Protein AF-A0A9J6EFH9-F1 (afdb_monomer_lite)

Foldseek 3Di:
DDDPDDDDDDDDDDPDFQWDWWDKQRDIWIEGEDAVAAFKEAEPVSDDPVFFPQAWDWDADPVRDIDTFTKGWIAIGDPFAGGTGIHGYDNDDPTRMYDYDDPRGDDDDDPDPPPDDDDDPDDDDDDDDDDD

Radius of gyration: 22.58 Å; chains: 1; bounding box: 82×44×45 Å

Structure (mmCIF, N/CA/C/O backbone):
data_AF-A0A9J6EFH9-F1
#
_entry.id   AF-A0A9J6EFH9-F1
#
loop_
_atom_site.group_PDB
_atom_site.id
_atom_site.type_symbol
_atom_site.label_atom_id
_atom_site.label_alt_id
_atom_site.label_comp_id
_atom_site.label_asym_id
_atom_site.label_entity_id
_atom_site.label_seq_id
_atom_site.pdbx_PDB_ins_code
_atom_site.Cartn_x
_atom_site.Cartn_y
_atom_site.Cartn_z
_atom_site.occupancy
_atom_site.B_iso_or_equiv
_atom_site.auth_seq_id
_atom_site.auth_comp_id
_atom_site.auth_asym_id
_atom_site.auth_atom_id
_atom_site.pdbx_PDB_model_num
ATOM 1 N N . MET A 1 1 ? 15.177 30.630 -11.910 1.00 47.28 1 MET A N 1
ATOM 2 C CA . MET A 1 1 ? 13.871 29.993 -12.153 1.00 47.28 1 MET A CA 1
ATOM 3 C C . MET A 1 1 ? 13.772 29.774 -13.649 1.00 47.28 1 MET A C 1
ATOM 5 O O . MET A 1 1 ? 13.621 30.767 -14.335 1.00 47.28 1 MET A O 1
ATOM 9 N N . ASP A 1 2 ? 14.000 28.550 -14.127 1.00 40.97 2 ASP A N 1
ATOM 10 C CA . ASP A 1 2 ? 13.350 27.958 -15.311 1.00 40.97 2 ASP A CA 1
ATOM 11 C C . ASP A 1 2 ? 13.875 26.520 -15.463 1.00 40.97 2 ASP A C 1
ATOM 13 O O . ASP A 1 2 ? 15.069 26.313 -15.672 1.00 40.97 2 ASP A O 1
ATOM 17 N N . VAL A 1 3 ? 13.003 25.529 -15.295 1.00 41.78 3 VAL A N 1
ATOM 18 C CA . VAL A 1 3 ? 13.218 24.179 -15.832 1.00 41.78 3 VAL A CA 1
ATOM 19 C C . VAL A 1 3 ? 11.899 23.771 -16.463 1.00 41.78 3 VAL A C 1
ATOM 21 O O . VAL A 1 3 ? 11.137 22.978 -15.917 1.00 41.78 3 VAL A O 1
ATOM 24 N N . THR A 1 4 ? 11.612 24.355 -17.620 1.00 48.84 4 THR A N 1
ATOM 25 C CA . THR A 1 4 ? 10.592 23.836 -18.525 1.00 48.84 4 THR A CA 1
ATOM 26 C C . THR A 1 4 ? 11.296 23.013 -19.599 1.00 48.84 4 THR A C 1
ATOM 28 O O . THR A 1 4 ? 11.619 23.501 -20.676 1.00 48.84 4 THR A O 1
ATOM 31 N N . GLN A 1 5 ? 11.575 21.744 -19.302 1.00 47.81 5 GLN A N 1
ATOM 32 C CA . GLN A 1 5 ? 11.808 20.749 -20.350 1.00 47.81 5 GLN A CA 1
ATOM 33 C C . GLN A 1 5 ? 10.716 19.693 -20.261 1.00 47.81 5 GLN A C 1
ATOM 35 O O . GLN A 1 5 ? 10.797 18.721 -19.513 1.00 47.81 5 GLN A O 1
ATOM 40 N N . SER A 1 6 ? 9.662 19.931 -21.041 1.00 58.12 6 SER A N 1
ATOM 41 C CA . SER A 1 6 ? 8.677 18.929 -21.413 1.00 58.12 6 SER A CA 1
ATOM 42 C C . SER A 1 6 ? 9.376 17.832 -22.213 1.00 58.12 6 SER A C 1
ATOM 44 O O . SER A 1 6 ? 9.753 18.033 -23.368 1.00 58.12 6 SER A O 1
ATOM 46 N N . CYS A 1 7 ? 9.546 16.659 -21.613 1.00 30.77 7 CYS A N 1
ATOM 47 C CA . CYS A 1 7 ? 9.899 15.469 -22.369 1.00 30.77 7 CYS A CA 1
ATOM 48 C C . CYS A 1 7 ? 8.620 14.906 -22.995 1.00 30.77 7 CYS A C 1
ATOM 50 O O . CYS A 1 7 ? 7.892 14.128 -22.383 1.00 30.77 7 CYS A O 1
ATOM 52 N N . THR A 1 8 ? 8.327 15.325 -24.219 1.00 51.78 8 THR A N 1
ATOM 53 C CA . THR A 1 8 ? 7.472 14.561 -25.126 1.00 51.78 8 THR A CA 1
ATOM 54 C C . THR A 1 8 ? 8.372 13.916 -26.166 1.00 51.78 8 THR A C 1
ATOM 56 O O . THR A 1 8 ? 8.988 14.636 -26.947 1.00 51.78 8 THR A O 1
ATOM 59 N N . MET A 1 9 ? 8.457 12.583 -26.164 1.00 42.22 9 MET A N 1
ATOM 60 C CA . MET A 1 9 ? 8.172 11.724 -27.325 1.00 42.22 9 MET A CA 1
ATOM 61 C C . MET A 1 9 ? 8.495 10.252 -27.003 1.00 42.22 9 MET A C 1
ATOM 63 O O . MET A 1 9 ? 9.623 9.884 -26.687 1.00 42.22 9 MET A O 1
ATOM 67 N N . PHE A 1 10 ? 7.450 9.427 -27.095 1.00 51.53 10 PHE A N 1
ATOM 68 C CA . PHE A 1 10 ? 7.446 7.962 -27.080 1.00 51.53 10 PHE A CA 1
ATOM 69 C C . PHE A 1 10 ? 8.168 7.375 -28.302 1.00 51.53 10 PHE A C 1
ATOM 71 O O . PHE A 1 10 ? 8.124 7.997 -29.357 1.00 51.53 10 PHE A O 1
ATOM 78 N N . CYS A 1 11 ? 8.682 6.138 -28.191 1.00 39.75 11 CYS A N 1
ATOM 79 C CA . CYS A 1 11 ? 8.566 5.103 -29.237 1.00 39.75 11 CYS A CA 1
ATOM 80 C C . CYS A 1 11 ? 9.109 3.735 -28.769 1.00 39.75 11 CYS A C 1
ATOM 82 O O . CYS A 1 11 ? 10.318 3.551 -28.667 1.00 39.75 11 CYS A O 1
ATOM 84 N N . GLY A 1 12 ? 8.212 2.760 -28.551 1.00 35.88 12 GLY A N 1
ATOM 85 C CA . GLY A 1 12 ? 8.571 1.341 -28.406 1.00 35.88 12 GLY A CA 1
ATOM 86 C C . GLY A 1 12 ? 7.586 0.505 -27.579 1.00 35.88 12 GLY A C 1
ATOM 87 O O . GLY A 1 12 ? 7.911 0.145 -26.460 1.00 35.88 12 GLY A O 1
ATOM 88 N N . GLY A 1 13 ? 6.394 0.205 -28.121 1.00 42.19 13 GLY A N 1
ATOM 89 C CA . GLY A 1 13 ? 5.420 -0.740 -27.543 1.00 42.19 13 GLY A CA 1
ATOM 90 C C . GLY A 1 13 ? 4.866 -0.309 -26.185 1.00 42.19 13 GLY A C 1
ATOM 91 O O . GLY A 1 13 ? 5.373 -0.741 -25.160 1.00 42.19 13 GLY A O 1
ATOM 92 N N . GLY A 1 14 ? 3.841 0.549 -26.174 1.00 42.81 14 GLY A N 1
ATOM 93 C CA . GLY A 1 14 ? 3.292 1.144 -24.952 1.00 42.81 14 GLY A CA 1
ATOM 94 C C . GLY A 1 14 ? 2.781 0.104 -23.955 1.00 42.81 14 GLY A C 1
ATOM 95 O O . GLY A 1 14 ? 1.604 -0.245 -23.969 1.00 42.81 14 GLY A O 1
ATOM 96 N N . GLN A 1 15 ? 3.662 -0.374 -23.080 1.00 58.03 15 GLN A N 1
ATOM 97 C CA . GLN A 1 15 ? 3.283 -1.073 -21.864 1.00 58.03 15 GLN A CA 1
ATOM 98 C C . GLN A 1 15 ? 2.594 -0.023 -20.992 1.00 58.03 15 GLN A C 1
ATOM 100 O O . GLN A 1 15 ? 3.242 0.849 -20.414 1.00 58.03 15 GLN A O 1
ATOM 105 N N . GLN A 1 16 ? 1.261 -0.039 -20.984 1.00 74.81 16 GLN A N 1
ATOM 106 C CA . GLN A 1 16 ? 0.491 0.684 -19.978 1.00 74.81 16 GLN A CA 1
ATOM 107 C C . GLN A 1 16 ? 0.981 0.224 -18.600 1.00 74.81 16 GLN A C 1
ATOM 109 O O . GLN A 1 16 ? 1.320 -0.951 -18.433 1.00 74.81 16 GLN A O 1
ATOM 114 N N . MET A 1 17 ? 1.039 1.138 -17.625 1.00 84.56 17 MET A N 1
ATOM 115 C CA . MET A 1 17 ? 1.380 0.766 -16.249 1.00 84.56 17 MET A CA 1
ATOM 116 C C . MET A 1 17 ? 0.499 -0.420 -15.818 1.00 84.56 17 MET A C 1
ATOM 118 O O . MET A 1 17 ? -0.689 -0.427 -16.156 1.00 84.56 17 MET A O 1
ATOM 122 N N . PRO A 1 18 ? 1.052 -1.432 -15.125 1.00 90.44 18 PRO A N 1
ATOM 123 C CA . PRO A 1 18 ? 0.333 -2.653 -14.766 1.00 90.44 18 PRO A CA 1
ATOM 124 C C . PRO A 1 18 ? -0.709 -2.364 -13.676 1.00 90.44 18 PRO A C 1
ATOM 126 O O . PRO A 1 18 ? -0.512 -2.650 -12.494 1.00 90.44 18 PRO A O 1
ATOM 129 N N . THR A 1 19 ? -1.830 -1.786 -14.093 1.00 93.00 19 THR A N 1
ATOM 130 C CA . THR A 1 19 ? -2.905 -1.313 -13.224 1.00 93.00 19 THR A CA 1
ATOM 131 C C . THR A 1 19 ? -4.165 -2.136 -13.450 1.00 93.00 19 THR A C 1
ATOM 133 O O . THR A 1 19 ? -4.524 -2.461 -14.582 1.00 93.00 19 THR A O 1
ATOM 136 N N . VAL A 1 20 ? -4.861 -2.470 -12.367 1.00 94.31 20 VAL A N 1
ATOM 137 C CA . VAL A 1 20 ? -6.151 -3.170 -12.397 1.00 94.31 20 VAL A CA 1
ATOM 138 C C . VAL A 1 20 ? -7.134 -2.522 -11.432 1.00 94.31 20 VAL A C 1
ATOM 140 O O . VAL A 1 20 ? -6.742 -1.870 -10.466 1.00 94.31 20 VAL A O 1
ATOM 143 N N . THR A 1 21 ? -8.426 -2.734 -11.658 1.00 97.00 21 THR A N 1
ATOM 144 C CA . THR A 1 21 ? -9.447 -2.462 -10.642 1.00 97.00 21 THR A CA 1
ATOM 145 C C . THR A 1 21 ? -9.442 -3.581 -9.602 1.00 97.00 21 THR A C 1
ATOM 147 O O . THR A 1 21 ? -9.365 -4.762 -9.949 1.00 97.00 21 THR A O 1
ATOM 150 N N . GLY A 1 22 ? -9.537 -3.217 -8.328 1.00 96.88 22 GLY A N 1
ATOM 151 C CA . GLY A 1 22 ? -9.629 -4.149 -7.207 1.00 96.88 22 GLY A CA 1
ATOM 152 C C . GLY A 1 22 ? -10.523 -3.608 -6.098 1.00 96.88 22 GLY A C 1
ATOM 153 O O . GLY A 1 22 ? -11.273 -2.647 -6.296 1.00 96.88 22 GLY A O 1
ATOM 154 N N . ARG A 1 23 ? -10.441 -4.231 -4.922 1.00 98.06 23 ARG A N 1
ATOM 155 C CA . ARG A 1 23 ? -11.091 -3.757 -3.701 1.00 98.06 23 ARG A CA 1
ATOM 156 C C . ARG A 1 23 ? -10.099 -3.623 -2.552 1.00 98.06 23 ARG A C 1
ATOM 158 O O . ARG A 1 23 ? -9.278 -4.513 -2.347 1.00 98.06 23 ARG A O 1
ATOM 165 N N . LEU A 1 24 ? -10.224 -2.546 -1.785 1.00 97.50 24 LEU A N 1
ATOM 166 C CA . LEU A 1 24 ? -9.513 -2.312 -0.528 1.00 97.50 24 LEU A CA 1
ATOM 167 C C . LE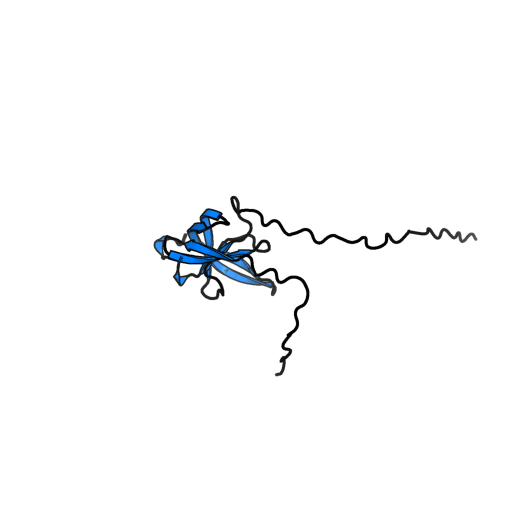U A 1 24 ? -10.556 -2.132 0.571 1.00 97.50 24 LEU A C 1
ATOM 169 O O . LEU A 1 24 ? -11.372 -1.217 0.485 1.00 97.50 24 LEU A O 1
ATOM 173 N N . GLU A 1 25 ? -10.576 -3.024 1.564 1.00 95.75 25 GLU A N 1
ATOM 174 C CA . GLU A 1 25 ? -11.586 -3.002 2.642 1.00 95.75 25 GLU A CA 1
ATOM 175 C C . GLU A 1 25 ? -13.038 -2.913 2.110 1.00 95.75 25 GLU A C 1
ATOM 177 O O . GLU A 1 25 ? -13.916 -2.298 2.705 1.00 95.75 25 GLU A O 1
ATOM 182 N N . GLY A 1 26 ? -13.289 -3.516 0.941 1.00 94.12 26 GLY A N 1
ATOM 183 C CA . GLY A 1 26 ? -14.585 -3.509 0.251 1.00 94.12 26 GLY A CA 1
ATOM 184 C C . GLY A 1 26 ? -14.791 -2.371 -0.760 1.00 94.12 26 GLY A C 1
ATOM 185 O O . GLY A 1 26 ? -15.599 -2.541 -1.682 1.00 94.12 26 GLY A O 1
ATOM 186 N N . ASN A 1 27 ? -14.028 -1.278 -0.668 1.00 96.31 27 ASN A N 1
ATOM 187 C CA . ASN A 1 27 ? -14.115 -0.120 -1.565 1.00 96.31 27 ASN A CA 1
ATOM 188 C C . ASN A 1 27 ? -13.463 -0.408 -2.917 1.00 96.31 27 ASN A C 1
ATOM 190 O O . ASN A 1 27 ? -12.392 -1.004 -2.961 1.00 96.31 27 ASN A O 1
ATOM 194 N N . VAL A 1 28 ? -14.087 0.022 -4.017 1.00 97.62 28 VAL A N 1
ATOM 195 C CA . VAL A 1 28 ? -13.518 -0.126 -5.367 1.00 97.62 28 VAL A CA 1
ATOM 196 C C . VAL A 1 28 ? -12.345 0.836 -5.532 1.00 97.62 28 VAL A C 1
ATOM 198 O O . VAL A 1 28 ? -12.491 2.026 -5.272 1.00 97.62 28 VAL A O 1
ATOM 201 N N . VAL A 1 29 ? -11.199 0.313 -5.965 1.00 97.75 29 VAL A N 1
ATOM 202 C CA . VAL A 1 29 ? -9.933 1.054 -6.030 1.00 97.75 29 VAL A CA 1
ATOM 203 C C . VAL A 1 29 ? -9.131 0.719 -7.282 1.00 97.75 29 VAL A C 1
ATOM 205 O O . VAL A 1 29 ? -9.300 -0.344 -7.892 1.00 97.75 29 VAL A O 1
ATOM 208 N N . THR A 1 30 ? -8.215 1.613 -7.635 1.00 97.31 30 THR A N 1
ATOM 209 C CA . THR A 1 30 ? -7.163 1.381 -8.629 1.00 97.31 30 THR A CA 1
ATOM 210 C C . THR A 1 30 ? -5.909 0.802 -7.969 1.00 97.31 30 THR A C 1
ATOM 212 O O . THR A 1 30 ? -5.364 1.371 -7.025 1.00 97.31 30 THR A O 1
ATOM 215 N N . VAL A 1 31 ? -5.445 -0.349 -8.460 1.00 96.81 31 VAL A N 1
ATOM 216 C CA . VAL A 1 31 ? -4.281 -1.065 -7.921 1.00 96.81 31 VAL A CA 1
ATOM 217 C C . VAL A 1 31 ? -3.174 -1.093 -8.962 1.00 96.81 31 VAL A C 1
ATOM 219 O O . VAL A 1 31 ? -3.335 -1.718 -10.011 1.00 96.81 31 VAL A O 1
ATOM 222 N N . LEU A 1 32 ? -2.048 -0.455 -8.660 1.00 95.75 32 LEU A N 1
ATOM 223 C CA . LEU A 1 32 ? -0.817 -0.538 -9.439 1.00 95.75 32 LEU A CA 1
ATOM 224 C C . LEU A 1 32 ? 0.055 -1.685 -8.915 1.00 95.75 32 LEU A C 1
ATOM 226 O O . LEU A 1 32 ? 0.319 -1.754 -7.716 1.00 95.75 32 LEU A O 1
ATOM 230 N N . ARG A 1 33 ? 0.563 -2.548 -9.798 1.00 94.00 33 ARG A N 1
ATOM 231 C CA . ARG A 1 33 ? 1.630 -3.498 -9.453 1.00 94.00 33 ARG A CA 1
ATOM 232 C C . ARG A 1 33 ? 2.997 -2.863 -9.692 1.00 94.00 33 ARG A C 1
ATOM 234 O O . ARG A 1 33 ? 3.404 -2.691 -10.833 1.00 94.00 33 ARG A O 1
ATOM 241 N N . ASP A 1 34 ? 3.726 -2.576 -8.626 1.00 92.88 34 ASP A N 1
ATOM 242 C CA . ASP A 1 34 ? 5.064 -1.998 -8.718 1.00 92.88 34 ASP A CA 1
ATOM 243 C C . ASP A 1 34 ? 6.105 -3.026 -8.260 1.00 92.88 34 ASP A C 1
ATOM 245 O O . ASP A 1 34 ? 6.118 -3.427 -7.099 1.00 92.88 34 ASP A O 1
ATOM 249 N N . ILE A 1 35 ? 6.943 -3.514 -9.176 1.00 89.12 35 ILE A N 1
ATOM 250 C CA . ILE A 1 35 ? 7.972 -4.512 -8.836 1.00 89.12 35 ILE A CA 1
ATOM 251 C C . ILE A 1 35 ? 9.168 -3.903 -8.106 1.00 89.12 35 ILE A C 1
ATOM 253 O O . ILE A 1 35 ? 9.874 -4.632 -7.410 1.00 89.12 35 ILE A O 1
ATOM 257 N N . ASP A 1 36 ? 9.382 -2.596 -8.266 1.00 89.62 36 ASP A N 1
ATOM 258 C CA . ASP A 1 36 ? 10.535 -1.879 -7.723 1.00 89.62 36 ASP A CA 1
ATOM 259 C C . ASP A 1 36 ? 10.231 -1.330 -6.319 1.00 89.62 36 ASP A C 1
ATOM 261 O O . ASP A 1 36 ? 11.103 -0.785 -5.642 1.00 89.62 36 ASP A O 1
ATOM 265 N N . CYS A 1 37 ? 8.993 -1.509 -5.850 1.00 92.19 37 CYS A N 1
ATOM 266 C CA . CYS A 1 37 ? 8.590 -1.272 -4.475 1.00 92.19 37 CYS A CA 1
ATOM 267 C C . CYS A 1 37 ? 8.607 -2.589 -3.687 1.00 92.19 37 CYS A C 1
ATOM 269 O O . CYS A 1 37 ? 8.161 -3.616 -4.183 1.00 92.19 37 CYS A O 1
ATOM 271 N N . ASN A 1 38 ? 9.055 -2.577 -2.430 1.00 91.62 38 ASN A N 1
ATOM 272 C CA . ASN A 1 38 ? 9.092 -3.769 -1.565 1.00 91.62 38 ASN A CA 1
ATOM 273 C C . ASN A 1 38 ? 7.915 -3.846 -0.574 1.00 91.62 38 ASN A C 1
ATOM 275 O O . ASN A 1 38 ? 7.832 -4.796 0.198 1.00 91.62 38 ASN A O 1
ATOM 279 N N . THR A 1 39 ? 7.028 -2.847 -0.556 1.00 94.94 39 THR A N 1
ATOM 280 C CA . THR A 1 39 ? 5.932 -2.736 0.421 1.00 94.94 39 THR A CA 1
ATOM 281 C C . THR A 1 39 ? 4.606 -2.389 -0.251 1.00 94.94 39 THR A C 1
ATOM 283 O O . THR A 1 39 ? 4.564 -2.024 -1.424 1.00 94.94 39 THR A O 1
ATOM 286 N N . VAL A 1 40 ? 3.502 -2.509 0.482 1.00 97.31 40 VAL A N 1
ATOM 287 C CA . VAL A 1 40 ? 2.200 -2.005 0.036 1.00 97.31 40 VAL A CA 1
ATOM 288 C C . VAL A 1 40 ? 2.058 -0.557 0.477 1.00 97.31 40 VAL A C 1
ATOM 290 O O . VAL A 1 40 ? 2.260 -0.248 1.650 1.00 97.31 40 VAL A O 1
ATOM 293 N N . ILE A 1 41 ? 1.671 0.321 -0.442 1.00 97.25 41 ILE A N 1
ATOM 294 C CA . ILE A 1 41 ? 1.355 1.715 -0.135 1.00 97.25 41 ILE A CA 1
ATOM 295 C C . ILE A 1 41 ? -0.114 1.948 -0.465 1.00 97.25 41 ILE A C 1
ATOM 297 O O . ILE A 1 41 ? -0.561 1.647 -1.570 1.00 97.25 41 ILE A O 1
ATOM 301 N N . VAL A 1 42 ? -0.876 2.470 0.489 1.00 97.62 42 VAL A N 1
ATOM 302 C CA . VAL A 1 42 ? -2.310 2.734 0.333 1.00 97.62 42 VAL A CA 1
ATOM 303 C C . VAL A 1 42 ? -2.632 4.194 0.591 1.00 97.62 42 VAL A C 1
ATOM 305 O O . VAL A 1 42 ? -1.989 4.868 1.401 1.00 97.62 42 VAL A O 1
ATOM 308 N N . LYS A 1 43 ? -3.661 4.692 -0.088 1.00 97.38 43 LYS A N 1
ATOM 309 C CA . LYS A 1 43 ? -4.161 6.041 0.148 1.00 97.38 43 LYS A CA 1
ATOM 310 C C . LYS A 1 43 ? -4.810 6.118 1.525 1.00 97.38 43 LYS A C 1
ATOM 312 O O . LYS A 1 43 ? -5.738 5.367 1.823 1.00 97.38 43 LYS A O 1
ATOM 317 N N . ARG A 1 44 ? -4.331 7.034 2.367 1.00 96.19 44 ARG A N 1
ATOM 318 C CA . ARG A 1 44 ? -4.741 7.134 3.777 1.00 96.19 44 ARG A CA 1
ATOM 319 C C . ARG A 1 44 ? -6.247 7.346 3.951 1.00 96.19 44 ARG A C 1
ATOM 321 O O . ARG A 1 44 ? -6.834 6.727 4.834 1.00 96.19 44 ARG A O 1
ATOM 328 N N . SER A 1 45 ? -6.874 8.127 3.073 1.00 95.88 45 SER A N 1
ATOM 329 C CA . SER A 1 45 ? -8.328 8.363 3.061 1.00 95.88 45 SER A CA 1
ATOM 330 C C . SER A 1 45 ? -9.191 7.113 2.841 1.00 95.88 45 SER A C 1
ATOM 332 O O . SER A 1 45 ? -10.376 7.135 3.163 1.00 95.88 45 SER A O 1
ATOM 334 N N . LEU A 1 46 ? -8.626 6.019 2.322 1.00 95.31 46 LEU A N 1
ATOM 335 C CA . LEU A 1 46 ? -9.343 4.758 2.096 1.00 95.31 46 LEU A CA 1
ATOM 336 C C . LEU A 1 46 ? -9.195 3.764 3.254 1.00 95.31 46 LEU A C 1
ATOM 338 O O . LEU A 1 46 ? -9.845 2.717 3.252 1.00 95.31 46 LEU A O 1
ATOM 342 N N . VAL A 1 47 ? -8.337 4.073 4.228 1.00 95.81 47 VAL A N 1
ATOM 343 C CA . VAL A 1 47 ? -8.042 3.209 5.370 1.00 95.81 47 VAL A CA 1
ATOM 344 C C . VAL A 1 47 ? -8.729 3.773 6.611 1.00 95.81 47 VAL A C 1
ATOM 346 O O . VAL A 1 47 ? -8.404 4.889 7.019 1.00 95.81 47 VAL A O 1
ATOM 349 N N . PRO A 1 48 ? -9.649 3.031 7.248 1.00 94.94 48 PRO A N 1
ATOM 350 C CA . PRO A 1 48 ? -10.245 3.468 8.501 1.00 94.94 48 PRO A CA 1
ATOM 351 C C . PRO A 1 48 ? -9.221 3.398 9.640 1.00 94.94 48 PRO A C 1
ATOM 353 O O . PRO A 1 48 ? -8.365 2.514 9.671 1.00 94.94 48 PRO A O 1
ATOM 356 N N . ASP A 1 49 ? -9.348 4.289 10.621 1.00 95.56 49 ASP A N 1
ATOM 357 C CA . ASP A 1 49 ? -8.393 4.402 11.735 1.00 95.56 49 ASP A CA 1
ATOM 358 C C . ASP A 1 49 ? -8.264 3.112 12.556 1.00 95.56 49 ASP A C 1
ATOM 360 O O . ASP A 1 49 ? -7.195 2.809 13.075 1.00 95.56 49 ASP A O 1
ATOM 364 N N . SER A 1 50 ? -9.320 2.294 12.594 1.00 96.25 50 SER A N 1
ATOM 365 C CA . SER A 1 50 ? -9.324 0.973 13.236 1.00 96.25 50 SER A CA 1
ATOM 366 C C . SER A 1 50 ? -8.373 -0.047 12.598 1.00 96.25 50 SER A C 1
ATOM 368 O O . SER A 1 50 ? -8.133 -1.103 13.183 1.00 96.25 50 SER A O 1
ATOM 370 N N . LYS A 1 51 ? -7.851 0.233 11.399 1.00 96.25 51 LYS A N 1
ATOM 371 C CA . LYS A 1 51 ? -6.899 -0.623 10.674 1.00 96.25 51 LYS A CA 1
ATOM 372 C C . LYS A 1 51 ? -5.451 -0.173 10.834 1.00 96.25 51 LYS A C 1
ATOM 374 O O . LYS A 1 51 ? -4.554 -0.911 10.423 1.00 96.25 51 LYS A O 1
ATOM 379 N N . LEU A 1 52 ? -5.215 1.001 11.421 1.00 96.75 52 LEU A N 1
ATOM 380 C CA . LEU A 1 52 ? -3.870 1.447 11.764 1.00 96.75 52 LEU A CA 1
ATOM 381 C C . LEU A 1 52 ? -3.314 0.574 12.889 1.00 96.75 52 LEU A C 1
ATOM 383 O O . LEU A 1 52 ? -4.006 0.298 13.868 1.00 96.75 52 LEU A O 1
ATOM 387 N N . SER A 1 53 ? -2.056 0.154 12.770 1.00 95.19 53 SER A N 1
ATOM 388 C CA . SER A 1 53 ? -1.398 -0.635 13.822 1.00 95.19 53 SER A CA 1
ATOM 389 C C . SER A 1 53 ? -0.848 0.230 14.961 1.00 95.19 53 SER A C 1
ATOM 391 O O . SER A 1 53 ? -0.445 -0.301 15.992 1.00 95.19 53 SER A O 1
ATOM 393 N N . GLY A 1 54 ? -0.822 1.556 14.779 1.00 95.38 54 GLY A N 1
ATOM 394 C CA . GLY A 1 54 ? -0.161 2.507 15.679 1.00 95.38 54 GLY A CA 1
ATOM 395 C C . GLY A 1 54 ? 1.353 2.603 15.462 1.00 95.38 54 GLY A C 1
ATOM 396 O O . GLY A 1 54 ? 1.992 3.491 16.021 1.00 95.38 54 GLY A O 1
ATOM 397 N N . ASN A 1 55 ? 1.916 1.731 14.622 1.00 96.50 55 ASN A N 1
ATOM 398 C CA . ASN A 1 55 ? 3.315 1.783 14.227 1.00 96.50 55 ASN A CA 1
ATOM 399 C C . ASN A 1 55 ? 3.502 2.710 13.025 1.00 96.50 55 ASN A C 1
ATOM 401 O O . ASN A 1 55 ? 2.565 2.999 12.276 1.00 96.50 55 ASN A O 1
ATOM 405 N N . CYS A 1 56 ? 4.749 3.108 12.801 1.00 96.00 56 CYS A N 1
ATOM 406 C CA . CYS A 1 56 ? 5.168 3.750 11.566 1.00 96.00 56 CYS A CA 1
ATOM 407 C C . CYS A 1 56 ? 6.332 2.977 10.947 1.00 96.00 56 CYS A C 1
ATOM 409 O O . CYS A 1 56 ? 7.154 2.401 11.663 1.00 96.00 56 CYS A O 1
ATOM 411 N N . GLN A 1 57 ? 6.430 3.012 9.622 1.00 95.94 57 GLN A N 1
ATOM 412 C CA . GLN A 1 57 ? 7.580 2.504 8.881 1.00 95.94 57 GLN A CA 1
ATOM 413 C C . GLN A 1 57 ? 8.262 3.637 8.116 1.00 95.94 57 GLN A C 1
ATOM 415 O O . GLN A 1 57 ? 7.607 4.543 7.600 1.00 95.94 57 GLN A O 1
ATOM 420 N N . VAL A 1 58 ? 9.588 3.566 8.016 1.00 95.31 58 VAL A N 1
ATOM 421 C CA . VAL A 1 58 ? 10.374 4.483 7.189 1.00 95.31 58 VAL A CA 1
ATOM 422 C C . VAL A 1 58 ? 10.475 3.909 5.781 1.00 95.31 58 VAL A C 1
ATOM 424 O O . VAL A 1 58 ? 11.020 2.822 5.591 1.00 95.31 58 VAL A O 1
ATOM 427 N N . ILE A 1 59 ? 9.977 4.648 4.793 1.00 94.06 59 ILE A N 1
ATOM 428 C CA . ILE A 1 59 ? 10.174 4.345 3.375 1.00 94.06 59 ILE A CA 1
ATOM 429 C C . ILE A 1 59 ? 11.223 5.277 2.779 1.00 94.06 59 ILE A C 1
ATOM 431 O O . ILE A 1 59 ? 11.289 6.454 3.135 1.00 94.06 59 ILE A O 1
ATOM 435 N N . ARG A 1 60 ? 12.028 4.759 1.850 1.00 94.50 60 ARG A N 1
ATOM 436 C CA . ARG A 1 60 ? 12.996 5.550 1.087 1.00 94.50 60 ARG A CA 1
ATOM 437 C C . ARG A 1 60 ? 12.516 5.688 -0.350 1.00 94.50 60 ARG A C 1
ATOM 439 O O . ARG A 1 60 ? 12.253 4.687 -1.012 1.00 94.50 60 ARG A O 1
ATOM 446 N N . LEU A 1 61 ? 12.402 6.925 -0.812 1.00 91.81 61 LEU A N 1
ATOM 447 C CA . LEU A 1 61 ? 11.956 7.253 -2.161 1.00 91.81 61 LEU A CA 1
ATOM 448 C C . LEU A 1 61 ? 13.144 7.362 -3.128 1.00 91.81 61 LEU A C 1
ATOM 450 O O . LEU A 1 61 ? 14.307 7.416 -2.723 1.00 91.81 61 LEU A O 1
ATOM 454 N N . LEU A 1 62 ? 12.847 7.400 -4.430 1.00 91.81 62 LEU A N 1
ATOM 455 C CA . LEU A 1 62 ? 13.854 7.445 -5.501 1.00 91.81 62 LEU A CA 1
ATOM 456 C C . LEU A 1 62 ? 14.757 8.686 -5.443 1.00 91.81 62 LEU A C 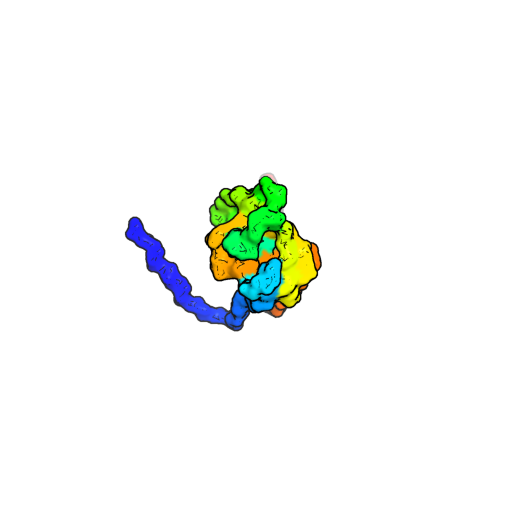1
ATOM 458 O O . LEU A 1 62 ? 15.918 8.632 -5.842 1.00 91.81 62 LEU A O 1
ATOM 462 N N . ASP A 1 63 ? 14.250 9.797 -4.913 1.00 93.06 63 ASP A N 1
ATOM 463 C CA . ASP A 1 63 ? 15.016 11.028 -4.689 1.00 93.06 63 ASP A CA 1
ATOM 464 C C . ASP A 1 63 ? 15.946 10.952 -3.460 1.00 93.06 63 ASP A C 1
ATOM 466 O O . ASP A 1 63 ? 16.659 11.912 -3.161 1.00 93.06 63 ASP A O 1
ATOM 470 N N . ARG A 1 64 ? 15.988 9.788 -2.792 1.00 93.69 64 ARG A N 1
ATOM 471 C CA . ARG A 1 64 ? 16.692 9.494 -1.534 1.00 93.69 64 ARG A CA 1
ATOM 472 C C . ARG A 1 64 ? 16.084 10.155 -0.300 1.00 93.69 64 ARG A C 1
ATOM 474 O O . ARG A 1 64 ? 16.686 10.063 0.768 1.00 93.69 64 ARG A O 1
ATOM 481 N N . SER A 1 65 ? 14.919 10.786 -0.416 1.00 94.06 65 SER A N 1
ATOM 482 C CA . SER A 1 65 ? 14.178 11.229 0.759 1.00 94.06 65 SER A CA 1
ATOM 483 C C . SER A 1 65 ? 13.659 10.027 1.547 1.00 94.06 65 SER A C 1
ATOM 485 O O . SER A 1 65 ? 13.394 8.951 1.001 1.00 94.06 65 SER A O 1
ATOM 487 N N . GLU A 1 66 ? 13.537 10.216 2.854 1.00 95.75 66 GLU A N 1
ATOM 488 C CA . GLU A 1 66 ? 12.958 9.240 3.766 1.00 95.75 66 GLU A CA 1
ATOM 489 C C . GLU A 1 66 ? 11.667 9.806 4.341 1.00 95.75 66 GLU A C 1
ATOM 491 O O . GLU A 1 66 ? 11.612 10.973 4.733 1.00 95.75 66 GLU A O 1
ATOM 496 N N . GLN A 1 67 ? 10.624 8.984 4.389 1.00 94.50 67 GLN A N 1
ATOM 497 C CA . GLN A 1 67 ? 9.340 9.356 4.973 1.00 94.50 67 GLN A CA 1
ATOM 498 C C . GLN A 1 67 ? 8.924 8.322 6.010 1.00 94.50 67 GLN A C 1
ATOM 500 O O . GLN A 1 67 ? 8.890 7.128 5.724 1.00 94.50 67 GLN A O 1
ATOM 505 N N . CYS A 1 68 ? 8.594 8.792 7.212 1.00 95.81 68 CYS A N 1
ATOM 506 C CA . CYS A 1 68 ? 7.999 7.972 8.260 1.00 95.81 68 CYS A CA 1
ATOM 507 C C .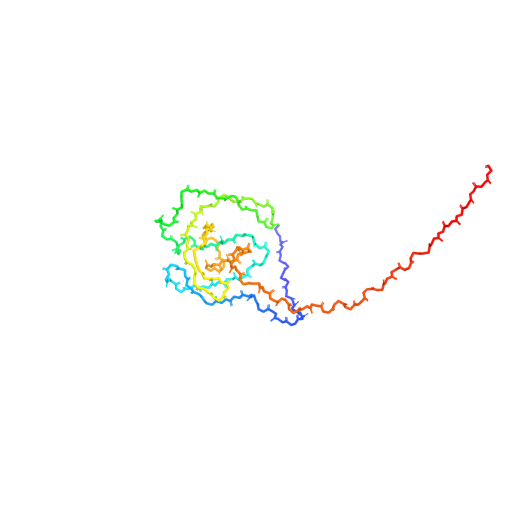 CYS A 1 68 ? 6.479 7.982 8.076 1.00 95.81 68 CYS A C 1
ATOM 509 O O . CYS A 1 68 ? 5.844 9.023 8.255 1.00 95.81 68 CYS A O 1
ATOM 511 N N . LEU A 1 69 ? 5.909 6.848 7.675 1.00 97.00 69 LEU A N 1
ATOM 512 C CA . LEU A 1 69 ? 4.495 6.718 7.333 1.00 97.00 69 LEU A CA 1
ATOM 513 C C . LEU A 1 69 ? 3.779 5.751 8.281 1.00 97.00 69 LEU A C 1
ATOM 515 O O . LEU A 1 69 ? 4.367 4.738 8.665 1.00 97.00 69 LEU A O 1
ATOM 519 N N . PRO A 1 70 ? 2.511 6.023 8.635 1.00 97.62 70 PRO A N 1
ATOM 520 C CA . PRO A 1 70 ? 1.730 5.142 9.491 1.00 97.62 70 PRO A CA 1
ATOM 521 C C . PRO A 1 70 ? 1.477 3.796 8.811 1.00 97.62 70 PRO A C 1
ATOM 523 O O . PRO A 1 70 ? 1.151 3.724 7.623 1.00 97.62 70 PRO A O 1
ATOM 526 N N . GLU A 1 71 ? 1.603 2.731 9.588 1.00 97.94 71 GLU A N 1
ATOM 527 C CA . GLU A 1 71 ? 1.365 1.361 9.159 1.00 97.94 71 GLU A CA 1
ATOM 528 C C . GLU A 1 71 ? -0.104 0.970 9.369 1.00 97.94 71 GLU A C 1
ATOM 530 O O . GLU A 1 71 ? -0.733 1.304 10.379 1.00 97.94 71 GLU A O 1
ATOM 535 N N . ALA A 1 72 ? -0.653 0.226 8.413 1.00 97.81 72 ALA A N 1
ATOM 536 C CA . ALA A 1 72 ? -1.997 -0.318 8.466 1.00 97.81 72 ALA A CA 1
ATOM 537 C C . ALA A 1 72 ? -2.033 -1.774 8.009 1.00 97.81 72 ALA A C 1
ATOM 539 O O . ALA A 1 72 ? -1.314 -2.189 7.096 1.00 97.81 72 ALA A O 1
ATOM 540 N N . LYS A 1 73 ? -2.933 -2.547 8.616 1.00 97.75 73 LYS A N 1
ATOM 541 C CA . LYS A 1 73 ? -3.228 -3.923 8.217 1.00 97.75 73 LYS A CA 1
ATOM 542 C C . LYS A 1 73 ? -4.520 -3.938 7.415 1.00 97.75 73 LYS A C 1
ATOM 544 O O . LYS A 1 73 ? -5.596 -3.820 7.993 1.00 97.75 73 LYS A O 1
ATOM 549 N N . VAL A 1 74 ? -4.414 -4.097 6.100 1.00 97.31 74 VAL A N 1
ATOM 550 C CA . VAL A 1 74 ? -5.531 -3.936 5.161 1.00 97.31 74 VAL A CA 1
ATOM 551 C C . VAL A 1 74 ? -5.830 -5.216 4.388 1.00 97.31 74 VAL A C 1
ATOM 553 O O . VAL A 1 74 ? -4.931 -5.998 4.081 1.00 97.31 74 VAL A O 1
ATOM 556 N N . PHE A 1 75 ? -7.097 -5.437 4.053 1.00 97.94 75 PHE A N 1
ATOM 557 C CA . PHE A 1 75 ? -7.527 -6.494 3.144 1.00 97.94 75 PHE A CA 1
ATOM 558 C C . PHE A 1 75 ? -7.631 -5.966 1.713 1.00 97.94 75 PHE A C 1
ATOM 560 O O . PHE A 1 75 ? -8.366 -5.011 1.443 1.00 97.94 75 PHE A O 1
ATOM 567 N N . ILE A 1 76 ? -6.920 -6.622 0.799 1.00 98.12 76 ILE A N 1
ATOM 568 C CA . ILE A 1 76 ? -6.880 -6.296 -0.626 1.00 98.12 76 ILE A CA 1
ATOM 569 C C . ILE A 1 76 ? -7.439 -7.480 -1.409 1.00 98.12 76 ILE A C 1
ATOM 571 O O . ILE A 1 76 ? -7.068 -8.628 -1.168 1.00 98.12 76 ILE A O 1
ATOM 575 N N . ASP A 1 77 ? -8.306 -7.192 -2.374 1.00 97.88 77 ASP A N 1
ATOM 576 C CA . ASP A 1 77 ? -8.831 -8.160 -3.333 1.00 97.88 77 ASP A CA 1
ATOM 577 C C . ASP A 1 77 ? -8.593 -7.646 -4.752 1.00 97.88 77 ASP A C 1
ATOM 579 O O . ASP A 1 77 ? -9.271 -6.739 -5.239 1.00 97.88 77 ASP A O 1
ATOM 583 N N . SER A 1 78 ? -7.575 -8.187 -5.411 1.00 96.56 78 SER A N 1
ATOM 584 C CA . SER A 1 78 ? -7.195 -7.819 -6.770 1.00 96.56 78 SER A CA 1
ATOM 585 C C . SER A 1 78 ? -6.636 -9.025 -7.518 1.00 96.56 78 SER A C 1
ATOM 587 O O . SER A 1 78 ? -6.266 -10.037 -6.924 1.00 96.56 78 SER A O 1
ATOM 589 N N . LYS A 1 79 ? -6.493 -8.895 -8.841 1.00 94.69 79 LYS A N 1
ATOM 590 C CA . LYS A 1 79 ? -5.824 -9.915 -9.663 1.00 94.69 79 LYS A CA 1
ATOM 591 C C . LYS A 1 79 ? -4.363 -10.147 -9.248 1.00 94.69 79 LYS A C 1
ATOM 593 O O . LYS A 1 79 ? -3.845 -11.238 -9.455 1.00 94.69 79 LYS A O 1
ATOM 598 N N . PHE A 1 80 ? -3.696 -9.129 -8.704 1.00 94.31 80 PHE A N 1
ATOM 599 C CA . PHE A 1 80 ? -2.280 -9.207 -8.342 1.00 94.31 80 PHE A CA 1
ATOM 600 C C . PHE A 1 80 ? -2.033 -9.770 -6.950 1.00 94.31 80 PHE A C 1
ATOM 602 O O . PHE A 1 80 ? -0.950 -10.282 -6.690 1.00 94.31 80 PHE A O 1
ATOM 609 N N . PHE A 1 81 ? -3.007 -9.651 -6.058 1.00 96.69 81 PHE A N 1
ATOM 610 C CA . PHE A 1 81 ? -2.917 -10.121 -4.687 1.00 96.69 81 PHE A CA 1
ATOM 611 C C . PHE A 1 81 ? -4.311 -10.151 -4.072 1.00 96.69 81 PHE A C 1
ATOM 613 O O . PHE A 1 81 ? -5.101 -9.219 -4.269 1.00 96.69 81 PHE A O 1
ATOM 620 N N . LYS A 1 82 ? -4.581 -11.205 -3.300 1.00 97.44 82 LYS A N 1
ATOM 621 C CA . LYS A 1 82 ? -5.808 -11.359 -2.527 1.00 97.44 82 LYS A CA 1
ATOM 622 C C . LYS A 1 82 ? -5.476 -11.846 -1.126 1.00 97.44 82 LYS A C 1
ATOM 624 O O . LYS A 1 82 ? -4.974 -12.954 -0.962 1.00 97.44 82 LYS A O 1
ATOM 629 N N . GLY A 1 83 ? -5.788 -11.037 -0.123 1.00 97.69 83 GLY A N 1
ATOM 630 C CA . GLY A 1 83 ? -5.501 -11.366 1.265 1.00 97.69 83 GLY A CA 1
ATOM 631 C C . GLY A 1 83 ? -5.299 -10.137 2.133 1.00 97.69 83 GLY A C 1
ATOM 632 O O . GLY A 1 83 ? -5.561 -9.004 1.731 1.00 97.69 83 GLY A O 1
ATOM 633 N N . VAL A 1 84 ? -4.832 -10.381 3.353 1.00 97.50 84 VAL A N 1
ATOM 634 C CA . VAL A 1 84 ? -4.450 -9.320 4.283 1.00 97.50 84 VAL A CA 1
ATOM 635 C C . VAL A 1 84 ? -2.977 -8.992 4.075 1.00 97.50 84 VAL A C 1
ATOM 637 O O . VAL A 1 84 ? -2.142 -9.893 4.110 1.00 97.50 84 VAL A O 1
ATOM 640 N N . ALA A 1 85 ? -2.665 -7.714 3.904 1.00 96.88 85 ALA A N 1
ATOM 641 C CA . ALA A 1 85 ? -1.306 -7.203 3.809 1.00 96.88 85 ALA A CA 1
ATOM 642 C C . ALA A 1 85 ? -1.065 -6.128 4.873 1.00 96.88 85 ALA A C 1
ATOM 644 O O . ALA A 1 85 ? -1.982 -5.413 5.285 1.00 96.88 85 ALA A O 1
ATOM 645 N N . VAL A 1 86 ? 0.186 -6.019 5.310 1.00 97.00 86 VAL A N 1
ATOM 646 C CA . VAL A 1 86 ? 0.661 -4.870 6.082 1.00 97.00 86 VAL A CA 1
ATOM 647 C C . VAL A 1 86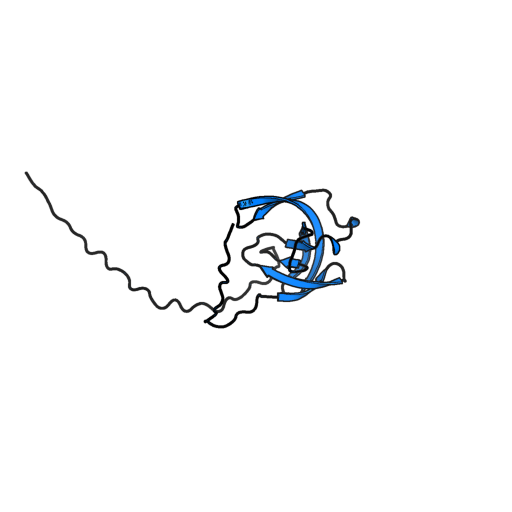 ? 1.268 -3.886 5.092 1.00 97.00 86 VAL A C 1
ATOM 649 O O . VAL A 1 86 ? 2.092 -4.271 4.263 1.00 97.00 86 VAL A O 1
ATOM 652 N N . GLY A 1 87 ? 0.825 -2.637 5.151 1.00 96.50 87 GLY A N 1
ATOM 653 C CA . GLY A 1 87 ? 1.278 -1.576 4.263 1.00 96.50 87 GLY A CA 1
ATOM 654 C C . GLY A 1 87 ? 1.376 -0.241 4.980 1.00 96.50 87 GLY A C 1
ATOM 655 O O . GLY A 1 87 ? 0.941 -0.096 6.121 1.00 96.50 87 GLY A O 1
ATOM 656 N N . VAL A 1 88 ? 1.941 0.742 4.295 1.00 97.44 88 VAL A N 1
ATOM 657 C CA . VAL A 1 88 ? 2.039 2.121 4.777 1.00 97.44 88 VAL A CA 1
ATOM 658 C C . VAL A 1 88 ? 0.982 2.998 4.123 1.00 97.44 88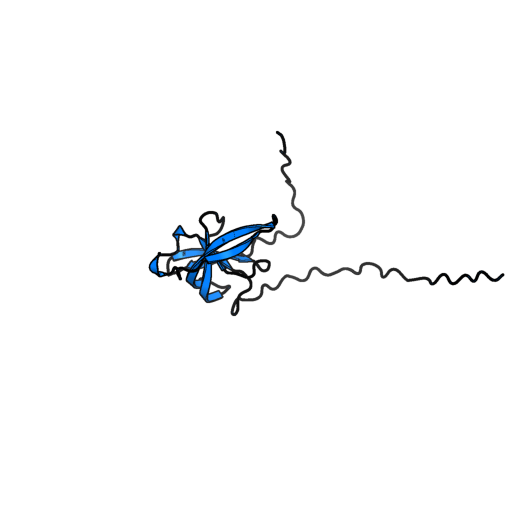 VAL A C 1
ATOM 660 O O . VAL A 1 88 ? 0.613 2.791 2.965 1.00 97.44 88 VAL A O 1
ATOM 663 N N . CYS A 1 89 ? 0.502 3.999 4.852 1.00 97.06 89 CYS A N 1
ATOM 664 C CA . CYS A 1 89 ? -0.491 4.936 4.341 1.00 97.06 89 CYS A CA 1
ATOM 665 C C . CYS A 1 89 ? 0.140 6.295 4.035 1.00 97.06 89 CYS A C 1
ATOM 667 O O . CYS A 1 89 ? 0.900 6.824 4.842 1.00 97.06 89 CYS A O 1
ATOM 669 N N . THR A 1 90 ? -0.230 6.905 2.913 1.00 95.50 90 THR A N 1
ATOM 670 C CA . THR A 1 90 ? 0.099 8.309 2.620 1.00 95.50 90 THR A CA 1
ATOM 671 C C . THR A 1 90 ? -1.070 9.006 1.927 1.00 95.50 90 THR A C 1
ATOM 673 O O . THR A 1 90 ? -1.952 8.356 1.366 1.00 95.50 90 THR A O 1
ATOM 676 N N . GLU A 1 91 ? -1.124 10.332 2.012 1.00 93.56 91 GLU A N 1
ATOM 677 C CA . GLU A 1 91 ? -2.166 11.140 1.362 1.00 93.56 91 GLU A CA 1
ATOM 678 C C . GLU A 1 91 ? -1.843 11.415 -0.113 1.00 93.56 91 GLU A C 1
ATOM 680 O O . GLU A 1 91 ? -2.738 11.521 -0.953 1.00 93.56 91 GLU A O 1
ATOM 685 N N . SER A 1 92 ? -0.551 11.505 -0.444 1.00 88.56 92 SER A N 1
ATOM 686 C CA . SER A 1 92 ? -0.077 11.878 -1.777 1.00 88.56 92 SER A CA 1
ATOM 687 C C . SER A 1 92 ? 0.238 10.635 -2.609 1.00 88.56 92 SER A C 1
ATOM 689 O O . SER A 1 92 ? 1.382 10.188 -2.677 1.00 88.56 92 SER A O 1
ATOM 691 N N . LEU A 1 93 ? -0.791 10.060 -3.234 1.00 91.69 93 LEU A N 1
ATOM 692 C CA . LEU A 1 93 ? -0.656 8.987 -4.222 1.00 91.69 93 LEU A CA 1
ATOM 693 C C . LEU A 1 93 ? -1.496 9.266 -5.469 1.00 91.69 93 LEU A C 1
ATOM 695 O O . LEU A 1 93 ? -2.638 9.722 -5.380 1.00 91.69 93 LEU A O 1
ATOM 699 N N . LEU A 1 94 ? -0.939 8.903 -6.628 1.00 91.62 94 LEU A N 1
ATOM 700 C CA . LEU A 1 94 ? -1.647 8.921 -7.913 1.00 91.62 94 LEU A CA 1
ATOM 701 C C . LEU A 1 94 ? -2.649 7.766 -8.051 1.00 91.62 94 LEU A C 1
ATOM 703 O O . LEU A 1 94 ? -3.694 7.939 -8.668 1.00 91.62 94 LEU A O 1
ATOM 707 N N . TYR A 1 95 ? -2.325 6.609 -7.472 1.00 95.19 95 TYR A N 1
ATOM 708 C CA . TYR A 1 95 ? -3.179 5.422 -7.436 1.00 95.19 95 TYR A CA 1
ATOM 709 C C . TYR A 1 95 ? -3.704 5.203 -6.021 1.00 95.19 95 TYR A C 1
ATOM 711 O O . TYR A 1 95 ? -3.126 5.687 -5.050 1.00 95.19 95 TYR A O 1
ATOM 719 N N . ASP A 1 96 ? -4.781 4.445 -5.886 1.00 96.88 96 ASP A N 1
ATOM 720 C CA . ASP A 1 96 ? -5.354 4.171 -4.567 1.00 96.88 96 ASP A CA 1
ATOM 721 C C . ASP A 1 96 ? -4.511 3.164 -3.773 1.00 96.88 96 ASP A C 1
ATOM 723 O O . ASP A 1 96 ? -4.361 3.291 -2.554 1.00 96.88 96 ASP A O 1
ATOM 727 N N . VAL A 1 97 ? -3.944 2.173 -4.470 1.00 97.44 97 VAL A N 1
ATOM 728 C CA . VAL A 1 97 ? -3.070 1.139 -3.908 1.00 97.44 97 VAL A CA 1
ATOM 729 C C . VAL A 1 97 ? -1.880 0.906 -4.834 1.00 97.44 97 VAL A C 1
ATOM 731 O O . VAL A 1 97 ? -2.050 0.653 -6.027 1.00 97.44 97 VAL A O 1
ATOM 734 N N . ILE A 1 98 ? -0.675 0.924 -4.275 1.00 96.94 98 ILE A N 1
ATOM 735 C CA . ILE A 1 98 ? 0.549 0.442 -4.915 1.00 96.94 98 ILE A CA 1
ATOM 736 C C . ILE A 1 98 ? 0.938 -0.864 -4.234 1.00 96.94 98 ILE A C 1
ATOM 738 O O . ILE A 1 98 ? 1.167 -0.912 -3.025 1.00 96.94 98 ILE A O 1
ATOM 742 N N . LEU A 1 99 ? 0.996 -1.935 -5.016 1.00 96.56 99 LEU A N 1
ATOM 743 C CA . LEU A 1 99 ? 1.366 -3.259 -4.556 1.00 96.56 99 LEU A CA 1
ATOM 744 C C . LEU A 1 99 ? 2.827 -3.534 -4.911 1.00 96.56 99 LEU A C 1
ATOM 746 O O . LEU A 1 99 ? 3.125 -3.896 -6.054 1.00 96.56 99 LEU A O 1
ATOM 750 N N . GLY A 1 100 ? 3.701 -3.395 -3.916 1.00 95.12 100 GLY A N 1
ATOM 751 C CA . GLY A 1 100 ? 5.099 -3.807 -3.968 1.00 95.12 100 GLY A CA 1
ATOM 752 C C . GLY A 1 100 ? 5.294 -5.318 -3.902 1.00 95.12 100 GLY A C 1
ATOM 753 O O . GLY A 1 100 ? 4.347 -6.102 -3.805 1.00 95.12 100 GLY A O 1
ATOM 754 N N . ASN A 1 101 ? 6.535 -5.767 -4.016 1.00 94.19 101 ASN A N 1
ATOM 755 C CA . ASN A 1 101 ? 6.930 -7.162 -3.984 1.00 94.19 101 ASN A CA 1
ATOM 756 C C . ASN A 1 101 ? 6.776 -7.767 -2.581 1.00 94.19 101 ASN A C 1
ATOM 758 O O . ASN A 1 101 ? 7.728 -7.846 -1.810 1.00 94.19 101 ASN A O 1
ATOM 762 N N . ILE A 1 102 ? 5.550 -8.184 -2.276 1.00 94.25 102 ILE A N 1
ATOM 763 C CA . ILE A 1 102 ? 5.169 -8.868 -1.042 1.00 94.25 102 ILE A CA 1
ATOM 764 C C . ILE A 1 102 ? 4.943 -10.362 -1.283 1.00 94.25 102 ILE A C 1
ATOM 766 O O . ILE A 1 102 ? 4.692 -10.803 -2.408 1.00 94.25 102 ILE A O 1
ATOM 770 N N . GLU A 1 103 ? 4.982 -11.144 -0.208 1.00 93.31 103 GLU A N 1
ATOM 771 C CA . GLU A 1 103 ? 4.621 -12.558 -0.256 1.00 93.31 103 GLU A CA 1
ATOM 772 C C . GLU A 1 103 ? 3.177 -12.743 -0.754 1.00 93.31 103 GLU A C 1
ATOM 774 O O . GLU A 1 103 ? 2.261 -12.027 -0.352 1.00 93.31 103 GLU A O 1
ATOM 779 N N . GLY A 1 104 ? 2.977 -13.697 -1.667 1.00 91.56 104 GLY A N 1
ATOM 780 C CA . GLY A 1 104 ? 1.675 -13.973 -2.278 1.00 91.56 104 GLY A CA 1
ATOM 781 C C . GLY A 1 104 ? 1.284 -13.034 -3.424 1.00 91.56 104 GLY A C 1
ATOM 782 O O . GLY A 1 104 ? 0.241 -13.252 -4.044 1.00 91.56 104 GLY A O 1
ATOM 783 N N . ALA A 1 105 ? 2.090 -12.015 -3.746 1.00 92.94 105 ALA A N 1
ATOM 784 C CA . ALA A 1 105 ? 1.863 -11.205 -4.937 1.00 92.94 105 ALA A CA 1
ATOM 785 C C . ALA A 1 105 ? 2.176 -12.000 -6.214 1.00 92.94 105 ALA A C 1
ATOM 787 O O . ALA A 1 105 ? 3.175 -12.715 -6.305 1.00 92.94 105 ALA A O 1
ATOM 788 N N . VAL A 1 106 ? 1.338 -11.832 -7.235 1.00 89.75 106 VAL A N 1
ATOM 789 C CA . VAL A 1 106 ? 1.531 -12.460 -8.542 1.00 89.75 106 VAL A CA 1
ATOM 790 C C . VAL A 1 106 ? 2.752 -11.827 -9.235 1.00 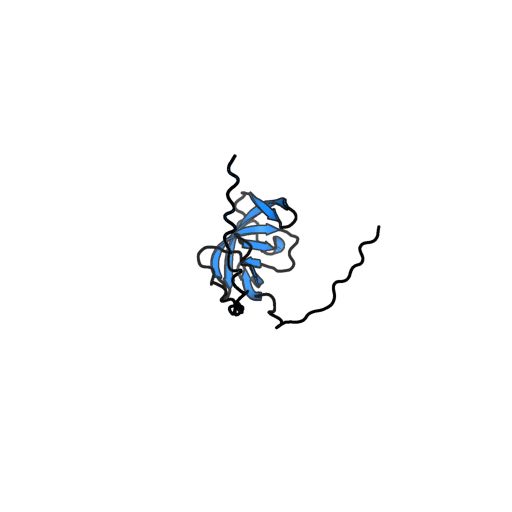89.75 106 VAL A C 1
ATOM 792 O O . VAL A 1 106 ? 2.820 -10.592 -9.347 1.00 89.75 106 VAL A O 1
ATOM 795 N N . PRO A 1 107 ? 3.721 -12.634 -9.713 1.00 83.06 107 PRO A N 1
ATOM 796 C CA . PRO A 1 107 ? 4.837 -12.143 -10.516 1.00 83.06 107 PRO A CA 1
ATOM 797 C C . PRO A 1 107 ? 4.348 -11.522 -11.827 1.00 83.06 107 PRO A C 1
ATOM 799 O O . PRO A 1 107 ? 3.482 -12.082 -12.502 1.00 83.06 107 PRO A O 1
ATOM 802 N N . ILE A 1 108 ? 4.923 -10.383 -12.219 1.00 76.06 108 ILE A N 1
ATOM 803 C CA . ILE A 1 108 ? 4.697 -9.846 -13.562 1.00 76.06 108 ILE A CA 1
ATOM 804 C C . ILE A 1 108 ? 5.638 -10.578 -14.519 1.00 76.06 108 ILE A C 1
ATOM 806 O O . ILE A 1 108 ? 6.856 -10.510 -14.366 1.00 76.06 108 ILE A O 1
ATOM 810 N N . ALA A 1 109 ? 5.084 -11.263 -15.519 1.00 68.25 109 ALA A N 1
ATOM 811 C CA . ALA A 1 109 ? 5.876 -11.707 -16.655 1.00 68.25 109 ALA A CA 1
ATOM 812 C C . ALA A 1 109 ? 6.200 -10.479 -17.513 1.00 68.25 109 ALA A C 1
ATOM 814 O O . ALA A 1 109 ? 5.336 -9.970 -18.230 1.00 68.25 109 ALA A O 1
ATOM 815 N N . TYR A 1 110 ? 7.432 -9.985 -17.428 1.00 59.00 110 TYR A N 1
ATOM 816 C CA . TYR A 1 110 ? 7.931 -9.066 -18.442 1.00 59.00 110 TYR A CA 1
ATOM 817 C C . TYR A 1 110 ? 8.062 -9.853 -19.746 1.00 59.00 110 TYR A C 1
ATOM 819 O O . TYR A 1 110 ? 8.665 -10.929 -19.726 1.00 59.00 110 TYR A O 1
ATOM 827 N N . PRO A 1 111 ? 7.523 -9.376 -20.883 1.00 51.78 111 PRO A N 1
ATOM 828 C CA . PRO A 1 111 ? 7.965 -9.914 -22.157 1.00 51.78 111 PRO A CA 1
ATOM 829 C C . PRO A 1 111 ? 9.473 -9.670 -22.227 1.00 51.78 111 PRO A C 1
ATOM 831 O O . PRO A 1 111 ? 9.909 -8.519 -22.190 1.00 51.78 111 PRO A O 1
ATOM 834 N N . GLU A 1 112 ? 10.264 -10.745 -22.236 1.00 47.34 112 GLU A N 1
ATOM 835 C CA . GLU A 1 112 ? 11.719 -10.642 -22.277 1.00 47.34 112 GLU A CA 1
ATOM 836 C C . GLU A 1 112 ? 12.115 -9.735 -23.444 1.00 47.34 112 GLU A C 1
ATOM 838 O O . GLU A 1 112 ? 11.798 -10.005 -24.609 1.00 47.34 112 GLU A O 1
ATOM 843 N N . ALA A 1 113 ? 12.807 -8.637 -23.138 1.00 53.72 113 ALA A N 1
ATOM 844 C CA . ALA A 1 113 ? 13.526 -7.908 -24.162 1.00 53.72 113 ALA A CA 1
ATOM 845 C C . ALA A 1 113 ? 14.543 -8.897 -24.735 1.00 53.72 113 ALA A C 1
ATOM 847 O O . ALA A 1 113 ? 15.480 -9.286 -24.040 1.00 53.72 113 ALA A O 1
ATOM 848 N N . LYS A 1 114 ? 14.334 -9.349 -25.978 1.00 39.56 114 LYS A N 1
ATOM 849 C CA . LYS A 1 114 ? 15.310 -10.173 -26.695 1.00 39.56 114 LYS A CA 1
ATOM 850 C C . LYS A 1 114 ? 16.625 -9.407 -26.690 1.00 39.56 114 LYS A C 1
ATOM 852 O O . LYS A 1 114 ? 16.777 -8.433 -27.424 1.00 39.56 114 LYS A O 1
ATOM 857 N N . GLN A 1 115 ? 17.548 -9.814 -25.829 1.00 56.31 115 GLN A N 1
ATOM 858 C CA . GLN A 1 115 ? 18.870 -9.226 -25.750 1.00 56.31 115 GLN A CA 1
ATOM 859 C C . GLN A 1 115 ? 19.611 -9.651 -27.016 1.00 56.31 115 GLN A C 1
ATOM 861 O O . GLN A 1 115 ? 20.204 -10.722 -27.069 1.00 56.31 115 GLN A O 1
ATOM 866 N N . THR A 1 116 ? 19.507 -8.856 -28.082 1.00 44.25 116 THR A N 1
ATOM 867 C CA . THR A 1 116 ? 20.333 -9.057 -29.271 1.00 44.25 116 THR A CA 1
ATOM 868 C C . THR A 1 116 ? 21.776 -8.820 -28.859 1.00 44.25 116 THR A C 1
ATOM 870 O O . THR A 1 116 ? 22.114 -7.746 -28.358 1.00 44.25 116 THR A O 1
ATOM 873 N N . ASP A 1 117 ? 22.583 -9.858 -29.027 1.00 51.59 117 ASP A N 1
ATOM 874 C CA . ASP A 1 117 ? 23.985 -9.970 -28.656 1.00 51.59 117 ASP A CA 1
ATOM 875 C C . ASP A 1 117 ? 24.774 -8.659 -28.811 1.00 51.59 117 ASP A C 1
ATOM 877 O O . ASP A 1 117 ? 25.076 -8.204 -29.915 1.00 51.59 117 ASP A O 1
ATOM 881 N N . LEU A 1 118 ? 25.187 -8.068 -27.687 1.00 54.06 118 LEU A N 1
ATOM 882 C CA . LEU A 1 118 ? 26.311 -7.136 -27.697 1.00 54.06 118 LEU A CA 1
ATOM 883 C C . LEU A 1 118 ? 27.572 -7.939 -28.069 1.00 54.06 118 LEU A C 1
ATOM 885 O O . LEU A 1 118 ? 27.841 -8.970 -27.443 1.00 54.06 118 LEU A O 1
ATOM 889 N N . PRO A 1 119 ? 28.374 -7.505 -29.060 1.00 44.34 119 PRO A N 1
ATOM 890 C CA . PRO A 1 119 ? 29.538 -8.261 -29.496 1.00 44.34 119 PRO A CA 1
ATOM 891 C C . PRO A 1 119 ? 30.540 -8.409 -28.346 1.00 44.34 119 PRO A C 1
ATOM 893 O O . PRO A 1 119 ? 31.043 -7.423 -27.799 1.00 44.34 119 PRO A O 1
ATOM 896 N N . LYS A 1 120 ? 30.850 -9.665 -27.998 1.00 48.78 120 LYS A N 1
ATOM 897 C CA . LYS A 1 120 ? 31.908 -10.042 -27.052 1.00 48.78 120 LYS A CA 1
ATOM 898 C C . LYS A 1 120 ? 33.223 -9.393 -27.503 1.00 48.78 120 LYS A C 1
ATOM 900 O O . LYS A 1 120 ? 33.816 -9.801 -28.501 1.00 48.78 120 LYS A O 1
ATOM 905 N N . LYS A 1 121 ? 33.691 -8.368 -26.782 1.00 46.72 121 LYS A N 1
ATOM 906 C CA . LYS A 1 121 ? 35.017 -7.779 -27.014 1.00 46.72 121 LYS A CA 1
ATOM 907 C C . LYS A 1 121 ? 36.081 -8.817 -26.655 1.00 46.72 121 LYS A C 1
ATOM 909 O O . LYS A 1 121 ? 36.329 -9.094 -25.486 1.00 46.72 121 LYS A O 1
ATOM 914 N N . ASN A 1 122 ? 36.704 -9.381 -27.685 1.00 43.38 122 ASN A N 1
ATOM 915 C CA . ASN A 1 122 ? 37.842 -10.284 -27.572 1.00 43.38 122 ASN A CA 1
ATOM 916 C C . ASN A 1 122 ? 39.014 -9.585 -26.868 1.00 43.38 122 ASN A C 1
ATOM 918 O O . ASN A 1 122 ? 39.616 -8.654 -27.405 1.00 43.38 122 ASN A O 1
ATOM 922 N N . THR A 1 123 ? 39.381 -10.069 -25.685 1.00 44.22 123 THR A N 1
ATOM 923 C CA . THR A 1 123 ? 40.622 -9.699 -25.000 1.00 44.22 123 THR A CA 1
ATOM 924 C C . THR A 1 123 ? 41.822 -10.228 -25.784 1.00 44.22 123 THR A C 1
ATOM 926 O O . THR A 1 123 ? 42.130 -11.420 -25.734 1.00 44.22 123 THR A O 1
ATOM 929 N N . LYS A 1 124 ? 42.543 -9.352 -26.491 1.00 45.53 124 LYS A N 1
ATOM 930 C CA . LYS A 1 124 ? 43.897 -9.658 -26.969 1.00 45.53 124 LYS A CA 1
ATOM 931 C C . LYS A 1 124 ? 44.914 -9.236 -25.906 1.00 45.53 124 LYS A C 1
ATOM 933 O O . LYS A 1 124 ? 45.127 -8.052 -25.669 1.00 45.53 124 LYS A O 1
ATOM 938 N N . LYS A 1 125 ? 45.531 -10.241 -25.274 1.00 46.38 125 LYS A N 1
ATOM 939 C CA . LYS A 1 125 ? 46.745 -10.141 -24.448 1.00 46.38 125 LYS A CA 1
ATOM 940 C C . LYS A 1 125 ? 47.829 -9.342 -25.182 1.00 46.38 125 LYS A C 1
ATOM 942 O O . LYS A 1 125 ? 48.236 -9.737 -26.270 1.00 46.38 125 LYS A O 1
ATOM 947 N N . ALA A 1 126 ? 48.371 -8.308 -24.542 1.00 47.09 126 ALA A N 1
ATOM 948 C CA . ALA A 1 126 ? 49.645 -7.705 -24.926 1.00 47.09 126 ALA A CA 1
ATOM 949 C C . ALA A 1 126 ? 50.685 -7.986 -23.833 1.00 47.09 126 ALA A C 1
ATOM 951 O O . ALA A 1 126 ? 50.875 -7.227 -22.890 1.00 47.09 126 ALA A O 1
ATOM 952 N N . MET A 1 127 ? 51.351 -9.130 -23.971 1.00 52.06 127 MET A N 1
ATOM 953 C CA . MET A 1 127 ? 52.608 -9.442 -23.303 1.00 52.06 127 MET A CA 1
ATOM 954 C C . MET A 1 127 ? 53.725 -8.678 -24.024 1.00 52.06 127 MET A C 1
ATOM 956 O O . MET A 1 127 ? 54.007 -8.972 -25.184 1.00 52.06 127 MET A O 1
ATOM 960 N N . LYS A 1 128 ? 54.402 -7.733 -23.361 1.00 50.34 128 LYS A N 1
ATOM 961 C CA . LYS A 1 128 ? 55.712 -7.260 -23.836 1.00 50.34 128 LYS A CA 1
ATOM 962 C C . LYS A 1 128 ? 56.681 -7.031 -22.680 1.00 50.34 128 LYS A C 1
ATOM 964 O O . LYS A 1 128 ? 56.622 -6.043 -21.960 1.00 50.34 128 LYS A O 1
ATOM 969 N N . LYS A 1 129 ? 57.588 -8.004 -22.562 1.00 51.47 129 LYS A N 1
ATOM 970 C CA . LYS A 1 129 ? 58.845 -7.986 -21.808 1.00 51.47 129 LYS A CA 1
ATOM 971 C C . LYS A 1 129 ? 59.580 -6.651 -21.981 1.00 51.47 129 LYS A C 1
ATOM 973 O O . LYS A 1 129 ? 59.820 -6.234 -23.114 1.00 51.47 129 LYS A O 1
ATOM 978 N N . ARG A 1 130 ? 60.085 -6.089 -20.883 1.00 51.62 130 ARG A N 1
ATOM 979 C CA . ARG A 1 130 ? 61.299 -5.265 -20.896 1.00 51.62 130 ARG A CA 1
ATOM 980 C C . ARG A 1 130 ? 62.320 -5.902 -19.957 1.00 51.62 130 ARG A C 1
ATOM 982 O O . ARG A 1 130 ? 62.132 -5.930 -18.750 1.00 51.62 130 ARG A O 1
ATOM 989 N N . ARG A 1 131 ? 63.349 -6.495 -20.569 1.00 50.53 131 ARG A N 1
ATOM 990 C CA . ARG A 1 131 ? 64.614 -6.898 -19.947 1.00 50.53 131 ARG A CA 1
ATOM 991 C C . ARG A 1 131 ? 65.601 -5.760 -20.192 1.00 50.53 131 ARG A C 1
ATOM 993 O O . ARG A 1 131 ? 65.837 -5.458 -21.362 1.00 50.53 131 ARG A O 1
ATOM 1000 N N . LYS A 1 132 ? 66.146 -5.188 -19.129 1.00 45.50 132 LYS A N 1
ATOM 1001 C CA . LYS A 1 132 ? 67.573 -5.004 -18.822 1.00 45.50 132 LYS A CA 1
ATOM 1002 C C . LYS A 1 132 ? 67.680 -3.991 -17.697 1.00 45.50 132 LYS A C 1
ATOM 1004 O O . LYS A 1 132 ? 67.061 -2.918 -17.845 1.00 45.50 132 LYS A O 1
#

pLDDT: mean 80.87, std 21.84, range [30.77, 98.12]

Secondary structure (DSSP, 8-state):
-----------S------EEEEEETTEEEEEEE-SS--SEEEEGGGS-GGGEEEEEEEEE-TTS-EEEEEEEEEEEESSS-EEEEEEEEES--SSSEEE-S-TTPPPP------------------------

Organism: Rhipicephalus microplus (NCBI:txid6941)

Sequence (132 aa):
MDVTQSCTMFCGGGQQMPTVTGRLEGNVVTVLRDIDCNTVIVKRSLVPDSKLSGNCQVIRLLDRSEQCLPEAKVFIDSKFFKGVAVGVCTESLLYDVILGNIEGAVPIAYPEAKQTDLPKKNTKKAMKKRRK